Protein AF-A0A7Y0SJP6-F1 (afdb_monomer)

pLDDT: mean 90.42, std 7.55, range [56.09, 97.0]

Radius of gyration: 18.11 Å; Cα contacts (8 Å, |Δi|>4): 93; chains: 1; bounding box: 36×36×45 Å

Foldseek 3Di:
DPPDDDDDPVRVVVVVVVPDAAEEDADDDPQADEDDPVRVVPDDPVFKDKDWDPDDPVGHIYIFIWGQDPVRDITTYHD

Mean predicted aligned error: 6.48 Å

Organism: Vibrio parahaemolyticus (NCBI:txid670)

Structure (mmCIF, N/CA/C/O backbone):
data_AF-A0A7Y0SJP6-F1
#
_entry.id   AF-A0A7Y0SJP6-F1
#
loop_
_atom_site.group_PDB
_atom_site.id
_atom_site.type_symbol
_atom_site.label_atom_id
_atom_site.label_alt_id
_atom_site.label_comp_id
_atom_site.label_asym_id
_atom_site.label_entity_id
_atom_site.label_seq_id
_atom_site.pdbx_PDB_ins_code
_atom_site.Cartn_x
_atom_site.Cartn_y
_atom_site.Cartn_z
_atom_site.occupancy
_atom_site.B_iso_or_equiv
_atom_site.auth_seq_id
_atom_site.auth_comp_id
_atom_site.auth_asym_id
_atom_site.auth_atom_id
_atom_site.pdbx_PDB_model_num
ATOM 1 N N . ILE A 1 1 ? -14.974 26.989 27.288 1.00 56.09 1 ILE A N 1
ATOM 2 C CA . ILE A 1 1 ? -15.274 25.733 26.560 1.00 56.09 1 ILE A CA 1
ATOM 3 C C . ILE A 1 1 ? -14.560 24.619 27.307 1.00 56.09 1 ILE A C 1
ATOM 5 O O . ILE A 1 1 ? -13.337 24.586 27.279 1.00 56.09 1 ILE A O 1
ATOM 9 N N . THR A 1 2 ? -15.305 23.801 28.048 1.00 64.44 2 THR A N 1
ATOM 10 C CA . THR A 1 2 ? -14.774 22.738 28.931 1.00 64.44 2 THR A CA 1
ATOM 11 C C . THR A 1 2 ? -15.605 21.453 28.865 1.00 64.44 2 THR A C 1
ATOM 13 O O . THR A 1 2 ? -15.395 20.546 29.661 1.00 64.44 2 THR A O 1
ATOM 16 N N . ASP A 1 3 ? -16.511 21.334 27.895 1.00 78.88 3 ASP A N 1
ATOM 17 C CA . ASP A 1 3 ? -17.370 20.160 27.717 1.00 78.88 3 ASP A CA 1
ATOM 18 C C . ASP A 1 3 ? -16.717 19.131 26.786 1.00 78.88 3 ASP A C 1
ATOM 20 O O . ASP A 1 3 ? -17.239 18.786 25.727 1.00 78.88 3 ASP A O 1
ATOM 24 N N . TYR A 1 4 ? -15.525 18.657 27.156 1.00 81.50 4 TYR A N 1
ATOM 25 C CA . TYR A 1 4 ? -14.931 17.504 26.485 1.00 81.50 4 TYR A CA 1
ATOM 26 C C . TYR A 1 4 ? -15.614 16.228 26.976 1.00 81.50 4 TYR A C 1
ATOM 28 O O . TYR A 1 4 ? -15.543 15.889 28.158 1.00 81.50 4 TYR A O 1
ATOM 36 N N . LYS A 1 5 ? -16.243 15.491 26.058 1.00 83.19 5 LYS A N 1
ATOM 37 C CA . LYS A 1 5 ? -16.784 14.159 26.328 1.00 83.19 5 LYS A CA 1
ATOM 38 C C . LYS A 1 5 ? -15.839 13.121 25.733 1.00 83.19 5 LYS A C 1
ATOM 40 O O . LYS A 1 5 ? -15.729 13.007 24.515 1.00 83.19 5 LYS A O 1
ATOM 45 N N . ALA A 1 6 ? -15.135 12.391 26.595 1.00 81.94 6 ALA A N 1
ATOM 46 C CA . ALA A 1 6 ? -14.306 11.278 26.153 1.00 81.94 6 ALA A CA 1
ATOM 47 C C . ALA A 1 6 ? -15.185 10.199 25.489 1.00 81.94 6 ALA A C 1
ATOM 49 O O . ALA A 1 6 ? -16.308 9.976 25.954 1.00 81.94 6 ALA A O 1
ATOM 50 N N . PRO A 1 7 ? -14.693 9.527 24.434 1.00 81.75 7 PRO A N 1
ATOM 51 C CA . PRO A 1 7 ? -15.416 8.426 23.818 1.00 81.75 7 PRO A CA 1
ATOM 52 C C . PRO A 1 7 ? -15.637 7.306 24.834 1.00 81.75 7 PRO A C 1
ATOM 54 O O . PRO A 1 7 ? -14.761 6.971 25.637 1.00 81.75 7 PRO A O 1
ATOM 57 N N . THR A 1 8 ? -16.825 6.725 24.782 1.00 89.94 8 THR A N 1
ATOM 58 C CA . THR A 1 8 ? -17.176 5.517 25.522 1.00 89.94 8 THR A CA 1
ATOM 59 C C . THR A 1 8 ? -16.355 4.323 25.026 1.00 89.94 8 THR A C 1
ATOM 61 O O . THR A 1 8 ? -15.766 4.338 23.941 1.00 89.94 8 THR A O 1
ATOM 64 N N . ALA A 1 9 ? -16.305 3.251 25.821 1.00 86.75 9 ALA A N 1
ATOM 65 C CA . ALA A 1 9 ? -15.574 2.039 25.448 1.00 86.75 9 ALA A CA 1
ATOM 66 C C . ALA A 1 9 ? -16.104 1.402 24.146 1.00 86.75 9 ALA A C 1
ATOM 68 O O . ALA A 1 9 ? -15.327 0.834 23.377 1.00 86.75 9 ALA A O 1
ATOM 69 N N . GLU A 1 10 ? -17.407 1.526 23.886 1.00 85.00 10 GLU A N 1
ATOM 70 C CA . GLU A 1 10 ? -18.055 1.049 22.662 1.00 85.00 10 GLU A CA 1
ATOM 71 C C . GLU A 1 10 ? -17.612 1.873 21.448 1.00 85.00 10 GLU A C 1
ATOM 73 O O . GLU A 1 10 ? -17.097 1.309 20.483 1.00 85.00 10 GLU A O 1
ATOM 78 N N . GLU A 1 11 ? -17.665 3.206 21.543 1.00 85.62 11 GLU A N 1
ATOM 79 C CA . GLU A 1 11 ? -17.197 4.114 20.485 1.00 85.62 11 GLU A CA 1
ATOM 80 C C . GLU A 1 11 ? -15.706 3.910 20.176 1.00 85.62 11 GLU A C 1
ATOM 82 O O . GLU A 1 11 ? -15.297 3.884 19.013 1.00 85.62 11 GLU A O 1
ATOM 87 N N . ALA A 1 12 ? -14.879 3.694 21.204 1.00 84.19 12 ALA A N 1
ATOM 88 C CA . ALA A 1 12 ? -13.462 3.387 21.030 1.00 84.19 12 ALA A CA 1
ATOM 89 C C . ALA A 1 12 ? -13.233 2.027 20.340 1.00 84.19 12 ALA A C 1
ATOM 91 O O . ALA A 1 12 ? -12.321 1.884 19.518 1.00 84.19 12 ALA A O 1
ATOM 92 N N . SER A 1 13 ? -14.056 1.022 20.655 1.00 80.44 13 SER A N 1
ATOM 93 C CA . SER A 1 13 ? -13.996 -0.309 20.041 1.00 80.44 13 SER A CA 1
ATOM 94 C C . SER A 1 13 ? -14.381 -0.268 18.563 1.00 80.44 13 SER A C 1
ATOM 96 O O . SER A 1 13 ? -13.670 -0.822 17.719 1.00 80.44 13 SER A O 1
ATOM 98 N N . ASP A 1 14 ? -15.453 0.442 18.224 1.00 82.31 14 ASP A N 1
ATOM 99 C CA . ASP A 1 14 ? -15.921 0.551 16.845 1.00 82.31 14 ASP A CA 1
ATOM 100 C C . ASP A 1 14 ? -14.993 1.419 15.995 1.00 82.31 14 ASP A C 1
ATOM 102 O O . ASP A 1 14 ? -14.658 1.033 14.872 1.00 82.31 14 ASP A O 1
ATOM 106 N N . ALA A 1 15 ? -14.430 2.490 16.564 1.00 79.25 15 ALA A N 1
ATOM 107 C CA . ALA A 1 15 ? -13.350 3.239 15.928 1.00 79.25 15 ALA A CA 1
ATOM 108 C C . ALA A 1 15 ? -12.130 2.345 15.635 1.00 79.25 15 ALA A C 1
ATOM 110 O O . ALA A 1 15 ? -11.545 2.416 14.553 1.00 79.25 15 ALA A O 1
ATOM 111 N N . LYS A 1 16 ? -11.760 1.446 16.558 1.00 76.94 16 LYS A N 1
ATOM 112 C CA . LYS A 1 16 ? -10.646 0.503 16.364 1.00 76.94 16 LYS A CA 1
ATOM 113 C C . LYS A 1 16 ? -10.932 -0.523 15.264 1.00 76.94 16 LYS A C 1
ATOM 115 O O . LYS A 1 16 ? -10.024 -0.851 14.498 1.00 76.94 16 LYS A O 1
ATOM 120 N N . LYS A 1 17 ? -12.167 -1.029 15.171 1.00 76.69 17 LYS A N 1
ATOM 121 C CA . LYS A 1 17 ? -12.591 -1.932 14.086 1.00 76.69 17 LYS A CA 1
ATOM 122 C C . LYS A 1 17 ? -12.568 -1.214 12.736 1.00 76.69 17 LYS A C 1
ATOM 124 O O . LYS A 1 17 ? -12.007 -1.755 11.787 1.00 76.69 17 LYS A O 1
ATOM 129 N N . ALA A 1 18 ? -13.095 0.009 12.674 1.00 75.69 18 ALA A N 1
ATOM 130 C CA . ALA A 1 18 ? -13.097 0.838 11.469 1.00 75.69 18 ALA A CA 1
ATOM 131 C C . ALA A 1 18 ? -11.676 1.231 11.021 1.00 75.69 18 ALA A C 1
ATOM 133 O O . ALA A 1 18 ? -11.385 1.282 9.83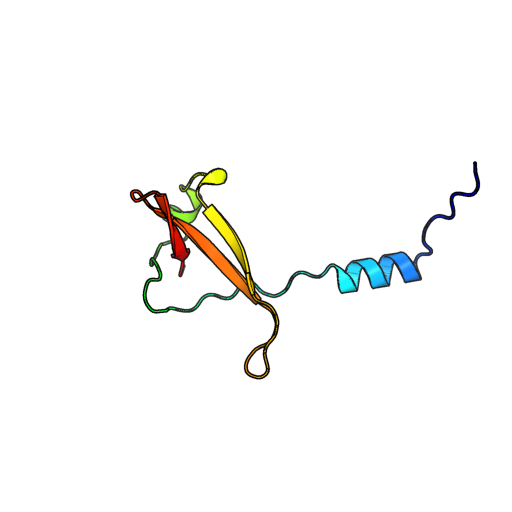0 1.00 75.69 18 ALA A O 1
ATOM 134 N N . ALA A 1 19 ? -10.751 1.433 11.964 1.00 79.69 19 ALA A N 1
ATOM 135 C CA . ALA A 1 19 ? -9.351 1.743 11.676 1.00 79.69 19 ALA A CA 1
ATOM 136 C C . ALA A 1 19 ? -8.530 0.539 11.166 1.00 79.69 19 ALA A C 1
ATOM 138 O O . ALA A 1 19 ? -7.338 0.686 10.858 1.00 79.69 19 ALA A O 1
ATOM 139 N N . LYS A 1 20 ? -9.118 -0.666 11.083 1.00 86.94 20 LYS A N 1
ATOM 140 C CA . LYS A 1 20 ? -8.413 -1.859 10.606 1.00 86.94 20 LYS A CA 1
ATOM 141 C C . LYS A 1 20 ? -8.044 -1.684 9.135 1.00 86.94 20 LYS A C 1
ATOM 143 O O . LYS A 1 20 ? -8.884 -1.694 8.243 1.00 86.94 20 LYS A O 1
ATOM 148 N N . ARG A 1 21 ? -6.743 -1.544 8.881 1.00 89.12 21 ARG A N 1
ATOM 149 C CA . ARG A 1 21 ? -6.225 -1.350 7.524 1.00 89.12 21 ARG A CA 1
ATOM 150 C C . ARG A 1 21 ? -6.486 -2.598 6.664 1.00 89.12 21 ARG A C 1
ATOM 152 O O . ARG A 1 21 ? -6.250 -3.704 7.161 1.00 89.12 21 ARG A O 1
ATOM 159 N N . PRO A 1 22 ? -6.842 -2.437 5.375 1.00 92.31 22 PRO A N 1
ATOM 160 C CA . PRO A 1 22 ? -7.025 -3.557 4.447 1.00 92.31 22 PRO A CA 1
ATOM 161 C C . PRO A 1 22 ? -5.790 -4.474 4.357 1.00 92.31 22 PRO A C 1
ATOM 163 O O . PRO A 1 22 ? -4.691 -4.035 4.711 1.00 92.31 22 PRO A O 1
ATOM 166 N N . PRO A 1 23 ? -5.888 -5.732 3.900 1.00 94.50 23 PRO A N 1
ATOM 167 C CA . PRO A 1 23 ? -4.723 -6.615 3.790 1.00 94.50 23 PRO A CA 1
ATOM 168 C C . PRO A 1 23 ? -3.678 -6.064 2.807 1.00 94.50 23 PRO A C 1
ATOM 170 O O . PRO A 1 23 ? -4.025 -5.398 1.834 1.00 94.50 23 PRO A O 1
ATOM 173 N N . ILE A 1 24 ? -2.390 -6.330 3.059 1.00 95.44 24 ILE A N 1
ATOM 174 C CA . ILE A 1 24 ? -1.338 -6.079 2.062 1.00 95.44 24 ILE A CA 1
ATOM 175 C C . ILE A 1 24 ? -1.255 -7.314 1.170 1.00 95.44 24 ILE A C 1
ATOM 177 O O . ILE A 1 24 ? -0.898 -8.385 1.655 1.00 95.44 24 ILE A O 1
ATOM 181 N N . VAL A 1 25 ? -1.578 -7.160 -0.108 1.00 95.44 25 VAL A N 1
ATOM 182 C CA . VAL A 1 25 ? -1.542 -8.234 -1.103 1.00 95.44 25 VAL A CA 1
ATOM 183 C C . VAL A 1 25 ? -0.207 -8.242 -1.840 1.00 95.44 25 VAL A C 1
ATOM 185 O O . VAL A 1 25 ? 0.484 -7.224 -1.928 1.00 95.44 25 VAL A O 1
ATOM 188 N N . ASN A 1 26 ? 0.158 -9.415 -2.348 1.00 94.81 26 ASN A N 1
ATOM 189 C CA . ASN A 1 26 ? 1.397 -9.645 -3.070 1.00 94.81 26 ASN A CA 1
ATOM 190 C C . ASN A 1 26 ? 1.101 -10.496 -4.302 1.00 94.81 26 ASN A C 1
ATOM 192 O O . ASN A 1 26 ? 0.889 -11.699 -4.182 1.00 94.81 26 ASN A O 1
ATOM 196 N N . TYR A 1 2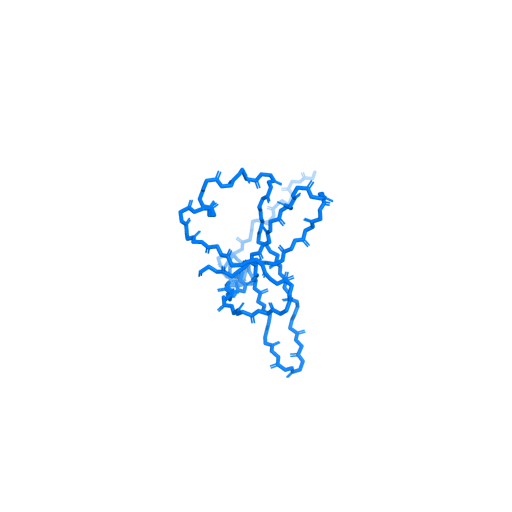7 ? 1.034 -9.854 -5.461 1.00 92.75 27 TYR A N 1
ATOM 197 C CA . TYR A 1 27 ? 0.764 -10.506 -6.735 1.00 92.75 27 TYR A CA 1
ATOM 198 C C . TYR A 1 27 ? 1.686 -9.924 -7.815 1.00 92.75 27 TYR A C 1
ATOM 200 O O . TYR A 1 27 ? 2.053 -8.746 -7.717 1.00 92.75 27 TYR A O 1
ATOM 208 N N . PRO A 1 28 ? 2.080 -10.722 -8.821 1.00 94.50 28 PRO A N 1
ATOM 209 C CA . PRO A 1 28 ? 2.811 -10.220 -9.975 1.00 94.50 28 PRO A CA 1
ATOM 210 C C . PRO A 1 28 ? 1.870 -9.440 -10.901 1.00 94.50 28 PRO A C 1
ATOM 212 O O . PRO A 1 28 ? 0.700 -9.787 -11.050 1.00 94.50 28 PRO A O 1
ATOM 215 N N . GLY A 1 29 ? 2.381 -8.398 -11.548 1.00 92.44 29 GLY A N 1
ATOM 216 C CA . GLY A 1 29 ? 1.620 -7.587 -12.493 1.00 92.44 29 GLY A CA 1
ATOM 217 C C . GLY A 1 29 ? 2.534 -6.929 -13.516 1.00 92.44 29 GLY A C 1
ATOM 218 O O . GLY A 1 29 ? 3.740 -6.799 -13.299 1.00 92.44 29 GLY A O 1
ATOM 219 N N . GLU A 1 30 ? 1.966 -6.512 -14.641 1.00 93.69 30 GLU A N 1
ATOM 220 C CA . GLU A 1 30 ? 2.726 -5.813 -15.672 1.00 93.69 30 GLU A CA 1
ATOM 221 C C . GLU A 1 30 ? 3.307 -4.498 -15.127 1.0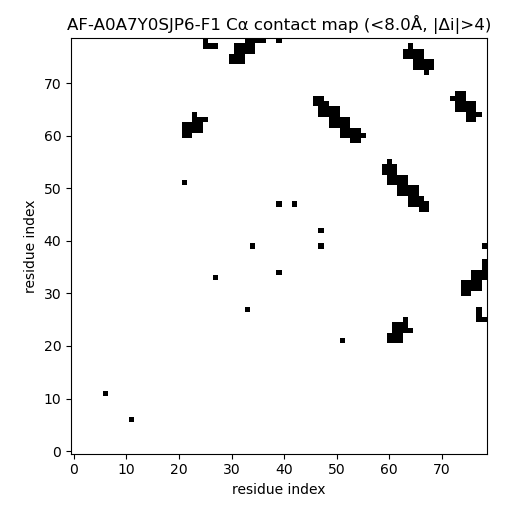0 93.69 30 GLU A C 1
ATOM 223 O O . GLU A 1 30 ? 2.632 -3.734 -14.433 1.00 93.69 30 GLU A O 1
ATOM 228 N N . GLY A 1 31 ? 4.593 -4.256 -15.396 1.00 91.25 31 GLY A N 1
ATOM 229 C CA . GLY A 1 31 ? 5.313 -3.084 -14.889 1.00 91.25 31 GLY A CA 1
ATOM 230 C C . GLY A 1 31 ? 5.655 -3.135 -13.394 1.00 91.25 31 GLY A C 1
ATOM 231 O O . GLY A 1 31 ? 6.146 -2.143 -12.849 1.00 91.25 31 GLY A O 1
ATOM 232 N N . PHE A 1 32 ? 5.415 -4.262 -12.712 1.00 94.75 32 PHE A N 1
ATOM 233 C CA . PHE A 1 32 ? 5.838 -4.439 -11.326 1.00 94.75 32 PHE A CA 1
ATOM 234 C C . PHE A 1 32 ? 7.325 -4.778 -11.291 1.00 94.75 32 PHE A C 1
ATOM 236 O O . PHE A 1 32 ? 7.846 -5.524 -12.118 1.00 94.75 32 PHE A O 1
ATOM 243 N N . ARG A 1 33 ? 8.009 -4.255 -10.281 1.00 94.56 33 ARG A N 1
ATOM 244 C CA . ARG A 1 33 ? 9.371 -4.643 -9.955 1.00 94.56 33 ARG A CA 1
ATOM 245 C C . ARG A 1 33 ? 9.338 -5.829 -9.001 1.00 94.56 33 ARG A C 1
ATOM 247 O O . ARG A 1 33 ? 8.848 -5.705 -7.878 1.00 94.56 33 ARG A O 1
ATOM 254 N N . GLU A 1 34 ? 9.894 -6.950 -9.431 1.00 95.94 34 GLU A N 1
ATOM 255 C CA . GLU A 1 34 ? 10.181 -8.068 -8.539 1.00 95.94 34 GLU A CA 1
ATOM 256 C C . GLU A 1 34 ? 11.373 -7.728 -7.639 1.00 95.94 34 GLU A C 1
ATOM 258 O O . GLU A 1 34 ? 12.330 -7.068 -8.060 1.00 95.94 34 GLU A O 1
ATOM 263 N N . MET A 1 35 ? 11.275 -8.099 -6.366 1.00 94.62 35 MET A N 1
ATOM 264 C CA . MET A 1 35 ? 12.271 -7.755 -5.363 1.00 94.62 35 MET A CA 1
ATOM 265 C C . MET A 1 35 ? 12.215 -8.732 -4.201 1.00 94.62 35 MET A C 1
ATOM 267 O O . MET A 1 35 ? 11.148 -9.094 -3.739 1.00 94.62 35 MET A O 1
ATOM 271 N N . THR A 1 36 ? 13.355 -9.094 -3.637 1.00 96.12 36 THR A N 1
ATOM 272 C CA . THR A 1 36 ? 13.391 -9.899 -2.414 1.00 96.12 36 THR A CA 1
ATOM 273 C C . THR A 1 36 ? 13.038 -9.070 -1.174 1.00 96.12 36 THR A C 1
ATOM 275 O O . THR A 1 36 ? 13.202 -7.846 -1.121 1.00 96.12 36 THR A O 1
ATOM 278 N N . LYS A 1 37 ? 12.636 -9.747 -0.088 1.00 95.31 37 LYS A N 1
ATOM 279 C CA . LYS A 1 37 ? 12.416 -9.092 1.218 1.00 95.31 37 LYS A CA 1
ATOM 280 C C . LYS A 1 37 ? 13.655 -8.335 1.703 1.00 95.31 37 LYS A C 1
ATOM 282 O O . LYS A 1 37 ? 13.520 -7.278 2.318 1.00 95.31 37 LYS A O 1
ATOM 287 N N . ALA A 1 38 ? 14.848 -8.863 1.422 1.00 96.75 38 ALA A N 1
ATOM 288 C CA . ALA A 1 38 ? 16.114 -8.258 1.816 1.00 96.75 38 ALA A CA 1
ATOM 289 C C . ALA A 1 38 ? 16.395 -6.961 1.044 1.00 96.75 38 ALA A C 1
ATOM 291 O O . ALA A 1 38 ? 16.788 -5.961 1.642 1.00 96.75 38 ALA A O 1
ATOM 292 N N . GLU A 1 39 ? 16.158 -6.945 -0.266 1.00 95.12 39 GLU A N 1
ATOM 293 C CA . GLU A 1 39 ? 16.300 -5.737 -1.086 1.00 95.12 39 GLU A CA 1
ATOM 294 C C . GLU A 1 39 ? 15.288 -4.662 -0.682 1.00 95.12 39 GLU A C 1
ATOM 296 O O . GLU A 1 39 ? 15.652 -3.498 -0.510 1.00 95.12 39 GLU A O 1
ATOM 301 N N . TRP A 1 40 ? 14.041 -5.051 -0.407 1.00 95.75 40 TRP A N 1
ATOM 302 C CA . TRP A 1 40 ? 13.039 -4.122 0.112 1.00 95.75 40 TRP A CA 1
ATOM 303 C C . TRP A 1 40 ? 13.409 -3.561 1.481 1.00 95.75 40 TRP A C 1
ATOM 305 O O . TRP A 1 40 ? 13.172 -2.383 1.747 1.00 95.75 40 TRP A O 1
ATOM 315 N N . ALA A 1 41 ? 13.991 -4.373 2.366 1.00 95.44 41 ALA A N 1
ATOM 316 C CA . ALA A 1 41 ? 14.466 -3.907 3.664 1.00 95.44 41 ALA A CA 1
ATOM 317 C C . ALA A 1 41 ? 15.570 -2.848 3.512 1.00 95.44 41 ALA A C 1
ATOM 319 O O . ALA A 1 41 ? 15.520 -1.839 4.215 1.00 95.44 41 ALA A O 1
ATOM 320 N N . LYS A 1 42 ? 16.485 -3.032 2.550 1.00 95.69 42 LYS A N 1
ATOM 321 C CA . LYS A 1 42 ? 17.585 -2.100 2.244 1.00 95.69 42 LYS A CA 1
ATOM 322 C C . LYS A 1 42 ? 17.132 -0.781 1.613 1.00 95.69 42 LYS A C 1
ATOM 324 O O . LYS A 1 42 ? 17.836 0.213 1.753 1.00 95.69 42 LYS A O 1
ATOM 329 N N . LEU A 1 43 ? 15.987 -0.748 0.925 1.00 93.44 43 LEU A N 1
ATOM 330 C CA . LEU A 1 43 ? 15.482 0.493 0.329 1.00 93.44 43 LEU A CA 1
ATOM 331 C C . LEU A 1 43 ? 15.203 1.563 1.404 1.00 93.44 43 LEU A C 1
ATOM 333 O O . LEU A 1 43 ? 14.565 1.241 2.416 1.00 93.44 43 LEU A O 1
ATOM 337 N N . PRO A 1 44 ? 15.598 2.832 1.186 1.00 94.06 44 PRO A N 1
ATOM 338 C CA . PRO A 1 44 ? 15.264 3.929 2.091 1.00 94.06 44 PRO A CA 1
ATOM 339 C C . PRO A 1 44 ? 13.752 4.069 2.292 1.00 94.06 44 PRO A C 1
ATOM 341 O O . PRO A 1 44 ? 12.973 3.835 1.365 1.00 94.06 44 PRO A O 1
ATOM 344 N N . ALA A 1 45 ? 13.333 4.469 3.495 1.00 93.62 45 ALA A N 1
ATOM 345 C CA . ALA A 1 45 ? 11.917 4.626 3.830 1.00 93.62 45 ALA A CA 1
ATOM 346 C C . ALA A 1 45 ? 11.212 5.654 2.930 1.00 93.62 45 ALA A C 1
ATOM 348 O O . ALA A 1 45 ? 10.094 5.398 2.505 1.00 93.62 45 ALA A O 1
ATOM 349 N N . ASP A 1 46 ? 11.884 6.745 2.554 1.00 93.38 46 ASP A N 1
ATOM 350 C CA . ASP A 1 46 ? 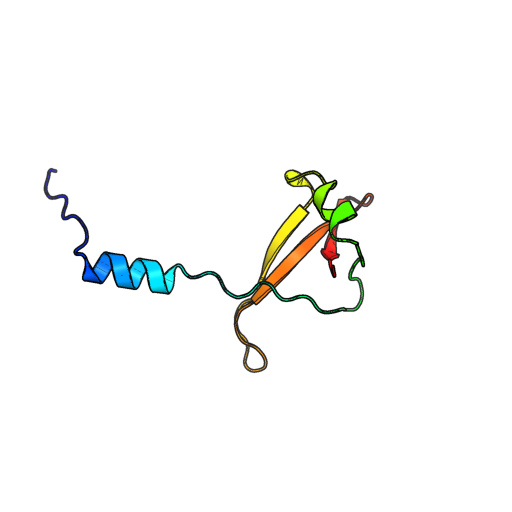11.313 7.772 1.666 1.00 93.38 46 ASP A CA 1
ATOM 351 C C . ASP A 1 46 ? 11.173 7.302 0.209 1.00 93.38 46 ASP A C 1
ATOM 353 O O . ASP A 1 46 ? 10.392 7.850 -0.567 1.00 93.38 46 ASP A O 1
ATOM 357 N N . TYR A 1 47 ? 11.905 6.250 -0.166 1.00 94.00 47 TYR A N 1
ATOM 358 C CA . TYR A 1 47 ? 11.934 5.694 -1.520 1.00 94.00 47 TYR A CA 1
ATOM 359 C C . TYR A 1 47 ? 11.011 4.483 -1.667 1.00 94.00 47 TYR A C 1
ATOM 361 O O . TYR A 1 47 ? 10.899 3.922 -2.758 1.00 94.00 47 TYR A O 1
ATOM 369 N N . LYS A 1 48 ? 10.341 4.053 -0.593 1.00 95.56 48 LYS A N 1
ATOM 370 C CA . LYS A 1 48 ? 9.436 2.904 -0.606 1.00 95.56 48 LYS A CA 1
ATOM 371 C C . LYS A 1 48 ? 8.159 3.2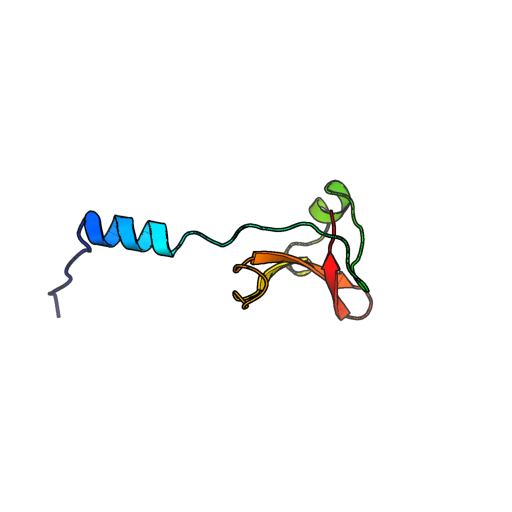03 0.161 1.00 95.56 48 LYS A C 1
ATOM 373 O O . LYS A 1 48 ? 8.140 3.964 1.115 1.00 95.56 48 LYS A O 1
ATOM 378 N N . GLY A 1 49 ? 7.057 2.583 -0.231 1.00 95.25 49 GLY A N 1
ATOM 379 C CA . GLY A 1 49 ? 5.787 2.841 0.430 1.00 95.25 49 GLY A CA 1
ATOM 380 C C . GLY A 1 49 ? 4.762 1.754 0.210 1.00 95.25 49 GLY A C 1
ATOM 381 O O . GLY A 1 49 ? 4.850 0.954 -0.717 1.00 95.25 49 GLY A O 1
ATOM 382 N N . VAL A 1 50 ? 3.755 1.753 1.075 1.00 95.75 50 VAL A N 1
ATOM 383 C CA . VAL A 1 50 ? 2.556 0.936 0.913 1.00 95.75 50 VAL A CA 1
ATOM 384 C C . VAL A 1 50 ? 1.410 1.869 0.541 1.00 95.75 50 VAL A C 1
ATOM 386 O O . VAL A 1 50 ? 1.163 2.852 1.240 1.00 95.75 50 VAL A O 1
ATOM 389 N N . ARG A 1 51 ? 0.727 1.589 -0.569 1.00 94.44 51 ARG A N 1
ATOM 390 C CA . ARG A 1 51 ? -0.458 2.332 -1.021 1.00 94.44 51 ARG A CA 1
ATOM 391 C C . ARG A 1 51 ? -1.707 1.478 -0.883 1.00 94.44 51 ARG A C 1
ATOM 393 O O . ARG A 1 51 ? -1.61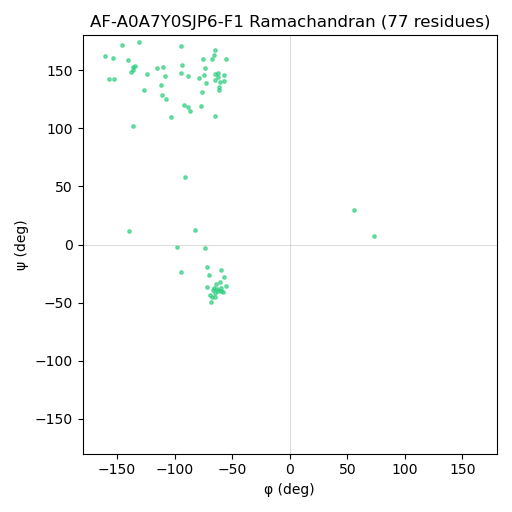1 0.257 -0.898 1.00 94.44 51 ARG A O 1
ATOM 400 N N . GLY A 1 52 ? -2.851 2.130 -0.701 1.00 94.50 52 GLY A N 1
ATOM 401 C CA . GLY A 1 52 ? -4.161 1.485 -0.702 1.00 94.50 52 GLY A CA 1
ATOM 402 C C . GLY A 1 52 ? -4.815 1.555 -2.078 1.00 94.50 52 GLY A C 1
ATOM 403 O O . GLY A 1 52 ? -4.622 2.534 -2.796 1.00 94.50 52 GLY A O 1
ATOM 404 N N . ALA A 1 53 ? -5.586 0.529 -2.410 1.00 93.81 53 ALA A N 1
ATOM 405 C CA . ALA A 1 53 ? -6.587 0.525 -3.463 1.00 93.81 53 ALA A CA 1
ATOM 406 C C . ALA A 1 53 ? -7.969 0.419 -2.804 1.00 93.81 53 ALA A C 1
ATOM 408 O O . ALA A 1 53 ? -8.136 -0.332 -1.836 1.00 93.81 53 ALA A O 1
ATOM 409 N N . ALA A 1 54 ? -8.927 1.200 -3.303 1.00 93.38 54 ALA A N 1
ATOM 410 C CA . ALA A 1 54 ? -10.315 1.119 -2.865 1.00 93.38 54 ALA A CA 1
ATOM 411 C C . ALA A 1 54 ? -10.939 -0.215 -3.299 1.00 93.38 54 ALA A C 1
ATOM 413 O O . ALA A 1 54 ? -10.435 -0.884 -4.206 1.00 93.38 54 ALA A O 1
ATOM 414 N N . GLU A 1 55 ? -12.023 -0.603 -2.635 1.00 94.19 55 GLU A N 1
ATOM 415 C CA . GLU A 1 55 ? -12.822 -1.734 -3.091 1.00 94.19 55 GLU A CA 1
ATOM 416 C C . GLU A 1 55 ? -13.465 -1.439 -4.451 1.00 94.19 55 GLU A C 1
ATOM 418 O O . GLU A 1 55 ? -13.794 -0.296 -4.772 1.00 94.19 55 GLU A O 1
ATOM 423 N N . THR A 1 56 ? -13.609 -2.483 -5.258 1.00 94.19 56 THR A N 1
ATOM 424 C CA . THR A 1 56 ? -14.330 -2.474 -6.531 1.00 94.19 56 THR A CA 1
ATOM 425 C C . THR A 1 56 ? -15.278 -3.669 -6.557 1.00 94.19 56 THR A C 1
ATOM 427 O O . THR A 1 56 ? -15.224 -4.531 -5.682 1.00 94.19 56 THR A O 1
ATOM 430 N N . GLU A 1 57 ? -16.117 -3.770 -7.587 1.00 94.75 57 GLU A N 1
ATOM 431 C CA . GLU A 1 57 ? -17.015 -4.918 -7.779 1.00 94.75 57 GLU A CA 1
ATOM 432 C C . GLU A 1 57 ? -16.263 -6.263 -7.855 1.00 94.75 57 GLU A C 1
ATOM 434 O O . GLU A 1 57 ? -16.791 -7.303 -7.472 1.00 94.75 57 GLU A O 1
ATOM 439 N N . THR A 1 58 ? -15.003 -6.244 -8.303 1.00 93.44 58 THR A N 1
ATOM 440 C CA . THR A 1 58 ? -14.195 -7.458 -8.515 1.00 93.44 58 THR A CA 1
ATOM 441 C C . THR A 1 58 ? -13.309 -7.834 -7.330 1.00 93.44 58 THR A C 1
ATOM 443 O O . THR A 1 58 ? -12.923 -8.995 -7.194 1.00 93.44 58 THR A O 1
ATOM 446 N N . HIS A 1 59 ? -12.955 -6.876 -6.470 1.00 90.38 59 HIS A N 1
ATOM 447 C CA . HIS A 1 59 ? -12.038 -7.110 -5.359 1.00 90.38 59 HIS A CA 1
ATOM 448 C C . HIS A 1 59 ? -12.291 -6.157 -4.184 1.00 90.38 59 HIS A C 1
ATOM 450 O O . HIS A 1 59 ? -12.527 -4.961 -4.357 1.00 90.38 59 HIS A O 1
ATOM 456 N N . GLY A 1 60 ? -12.146 -6.664 -2.957 1.00 93.31 60 GLY A N 1
ATOM 457 C CA . GLY A 1 60 ? -12.178 -5.825 -1.756 1.00 93.31 60 GLY A CA 1
ATOM 458 C C . GLY A 1 60 ? -11.010 -4.834 -1.698 1.00 93.31 60 GLY A C 1
ATOM 459 O O . GLY A 1 60 ? -10.032 -4.956 -2.439 1.00 93.31 60 GLY A O 1
ATOM 460 N N . ALA A 1 61 ? -11.088 -3.855 -0.793 1.00 95.00 61 ALA A N 1
ATOM 461 C CA . ALA A 1 61 ? -9.990 -2.921 -0.564 1.00 95.00 61 ALA A CA 1
ATOM 462 C C . ALA A 1 61 ? -8.706 -3.679 -0.188 1.00 95.00 61 ALA A C 1
ATOM 464 O O . ALA A 1 61 ? -8.726 -4.643 0.583 1.00 95.00 61 ALA A O 1
ATOM 465 N N . TYR A 1 62 ? -7.566 -3.224 -0.698 1.00 95.62 62 TYR A N 1
ATOM 466 C CA . TYR A 1 62 ? -6.274 -3.846 -0.421 1.00 95.62 62 TYR A CA 1
ATOM 467 C C . TYR A 1 62 ? -5.158 -2.815 -0.359 1.00 95.62 62 TYR A C 1
ATOM 469 O O . TYR A 1 62 ? -5.329 -1.634 -0.655 1.00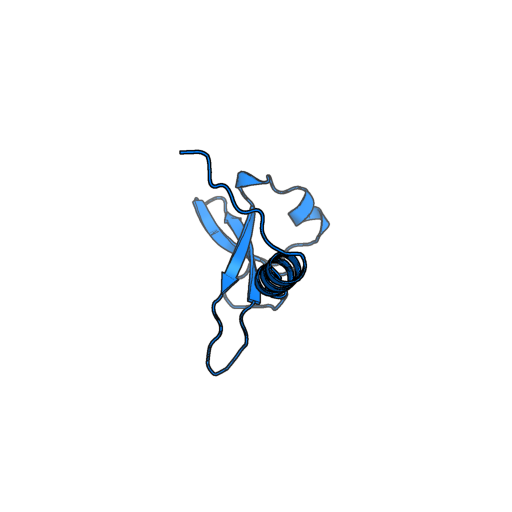 95.62 62 TYR A O 1
ATOM 477 N N . ARG A 1 63 ? -3.980 -3.261 0.062 1.00 96.69 63 ARG A N 1
ATOM 478 C CA . ARG A 1 63 ? -2.754 -2.472 0.069 1.00 96.69 63 ARG A CA 1
ATOM 479 C C . ARG A 1 63 ? -1.661 -3.180 -0.719 1.00 96.69 63 ARG A C 1
ATOM 481 O O . ARG A 1 63 ? -1.586 -4.400 -0.699 1.00 96.69 63 ARG A O 1
ATOM 488 N N . PHE A 1 64 ? -0.788 -2.434 -1.378 1.00 95.56 64 PHE A N 1
ATOM 489 C CA . PHE A 1 64 ? 0.302 -2.974 -2.196 1.00 95.56 64 PHE A CA 1
ATOM 490 C C . PHE A 1 64 ? 1.572 -2.140 -2.025 1.00 95.56 64 PHE A C 1
ATOM 492 O O . PHE A 1 64 ? 1.524 -0.992 -1.570 1.00 95.56 64 PHE A O 1
ATOM 499 N N . ARG A 1 65 ? 2.727 -2.729 -2.341 1.00 97.00 65 ARG A N 1
ATOM 500 C CA . ARG A 1 65 ? 4.037 -2.083 -2.190 1.00 97.00 65 ARG A CA 1
ATOM 501 C C . ARG A 1 65 ? 4.405 -1.306 -3.447 1.00 97.00 65 ARG A C 1
ATOM 503 O O . ARG A 1 65 ? 4.101 -1.737 -4.553 1.00 97.00 65 ARG A O 1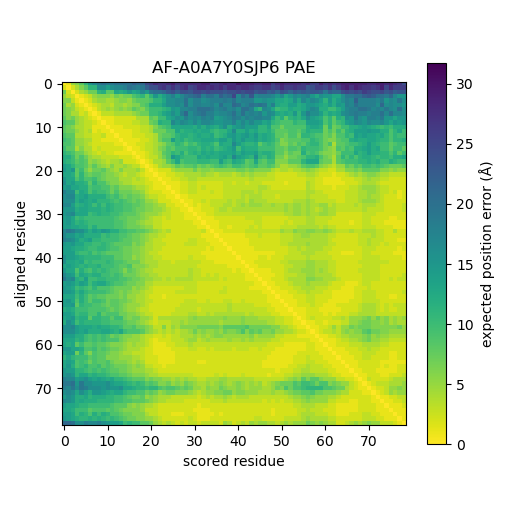
ATOM 510 N N . ARG A 1 66 ? 5.084 -0.174 -3.266 1.00 96.50 66 ARG A N 1
ATOM 511 C CA . ARG A 1 66 ? 5.689 0.628 -4.333 1.00 96.50 66 ARG A CA 1
ATOM 512 C C . ARG A 1 66 ? 7.085 1.094 -3.953 1.00 96.50 66 ARG A C 1
ATOM 514 O O . ARG A 1 66 ? 7.347 1.322 -2.772 1.00 96.50 66 ARG A O 1
ATOM 521 N N . CYS A 1 67 ? 7.939 1.314 -4.944 1.00 96.06 67 CYS A N 1
ATOM 522 C CA . CYS A 1 67 ? 9.222 1.985 -4.756 1.00 96.06 67 CYS A CA 1
ATOM 523 C C . CYS A 1 67 ? 9.481 3.037 -5.836 1.00 96.06 67 CYS A C 1
ATOM 525 O O . CYS A 1 67 ? 8.980 2.927 -6.956 1.00 96.06 67 CYS A O 1
ATOM 527 N N . MET A 1 68 ? 10.292 4.031 -5.487 1.00 95.38 68 MET A N 1
ATOM 528 C CA . MET A 1 68 ? 10.870 4.987 -6.420 1.00 95.38 68 MET A CA 1
ATOM 529 C C . MET A 1 68 ? 12.013 4.319 -7.188 1.00 95.38 68 MET A C 1
ATOM 531 O O . MET A 1 68 ? 12.881 3.675 -6.594 1.00 95.38 68 MET A O 1
ATOM 535 N N . THR A 1 69 ? 12.007 4.449 -8.510 1.00 89.44 69 THR A N 1
ATOM 536 C CA . THR A 1 69 ? 13.094 3.980 -9.378 1.00 89.44 69 THR A CA 1
ATOM 537 C C . THR A 1 69 ? 14.093 5.102 -9.665 1.00 89.44 69 THR A C 1
ATOM 539 O O . THR A 1 69 ? 13.833 6.269 -9.376 1.00 89.44 69 THR A O 1
ATOM 542 N N . HIS A 1 70 ? 15.229 4.763 -10.282 1.00 85.00 70 HIS A N 1
ATOM 543 C CA . HIS A 1 70 ? 16.245 5.739 -10.698 1.00 85.00 70 HIS A CA 1
ATOM 544 C C . HIS A 1 70 ? 15.718 6.796 -11.686 1.00 85.00 70 HIS A C 1
ATOM 546 O O . HIS A 1 70 ? 16.280 7.880 -11.760 1.00 85.00 70 HIS A O 1
ATOM 552 N N . GLY A 1 71 ? 14.627 6.513 -12.409 1.00 86.62 71 GLY A N 1
ATOM 553 C CA . GLY A 1 71 ? 13.962 7.476 -13.293 1.00 86.62 71 GLY A CA 1
ATOM 554 C C . GLY A 1 71 ? 12.996 8.427 -12.579 1.00 86.62 71 GLY A C 1
ATOM 555 O O . GLY A 1 71 ? 12.174 9.047 -13.245 1.00 86.62 71 GLY A O 1
ATOM 556 N N . CYS A 1 72 ? 13.026 8.496 -11.243 1.00 87.00 72 CYS A N 1
ATOM 557 C CA . CYS A 1 72 ? 12.073 9.256 -10.425 1.00 87.00 72 CYS A CA 1
ATOM 558 C C . CYS A 1 72 ? 10.602 8.865 -10.672 1.00 87.00 72 CYS A C 1
ATOM 560 O O . CYS A 1 72 ? 9.692 9.678 -10.515 1.00 87.00 72 CYS A O 1
ATOM 562 N N . THR A 1 73 ? 10.358 7.602 -11.038 1.00 91.06 73 THR A N 1
ATOM 563 C CA . THR A 1 73 ? 9.015 7.042 -11.226 1.00 91.06 73 THR A CA 1
ATOM 564 C C . THR A 1 73 ? 8.661 6.065 -10.110 1.00 91.06 73 THR A C 1
ATOM 566 O O . THR A 1 73 ? 9.514 5.328 -9.608 1.00 91.06 73 THR A O 1
ATOM 569 N N . LEU A 1 74 ? 7.383 6.038 -9.722 1.00 93.25 74 LEU A N 1
ATOM 570 C CA . LEU A 1 74 ? 6.858 5.085 -8.745 1.00 93.25 74 LEU A CA 1
ATOM 571 C C . LEU A 1 74 ? 6.333 3.839 -9.455 1.00 93.25 74 LEU A C 1
ATOM 573 O O . LEU A 1 74 ? 5.370 3.923 -10.213 1.00 93.25 74 LEU A O 1
ATOM 577 N N . VAL A 1 75 ? 6.913 2.686 -9.133 1.00 95.56 75 VAL A N 1
ATOM 578 C CA . VAL A 1 75 ? 6.486 1.380 -9.655 1.00 95.56 75 VAL A CA 1
ATOM 579 C C . VAL A 1 75 ? 5.959 0.498 -8.534 1.00 95.56 75 VAL A C 1
ATOM 581 O O . VAL A 1 75 ? 6.364 0.639 -7.375 1.00 95.56 75 VAL A O 1
ATOM 584 N N . ASN A 1 76 ? 5.048 -0.410 -8.874 1.00 96.75 76 ASN A N 1
ATOM 585 C CA . ASN A 1 76 ? 4.546 -1.415 -7.942 1.00 96.75 76 ASN A CA 1
ATOM 586 C C . ASN A 1 76 ? 5.606 -2.488 -7.694 1.00 96.75 76 ASN A C 1
ATOM 588 O O . ASN A 1 76 ? 6.463 -2.719 -8.541 1.00 96.75 76 ASN A O 1
ATOM 592 N N . VAL A 1 77 ? 5.571 -3.116 -6.521 1.00 96.69 77 VAL A N 1
ATOM 593 C CA . VAL A 1 77 ? 6.576 -4.094 -6.097 1.00 96.69 77 VAL A CA 1
ATOM 594 C C . VAL A 1 77 ? 5.907 -5.395 -5.681 1.00 96.69 77 VAL A C 1
ATOM 596 O O . VAL A 1 77 ? 4.966 -5.385 -4.882 1.00 96.69 77 VAL A O 1
ATOM 599 N N . TYR A 1 78 ? 6.453 -6.496 -6.187 1.00 96.19 78 TYR A N 1
ATOM 600 C CA . TYR A 1 78 ? 6.122 -7.870 -5.820 1.00 96.19 78 TYR A CA 1
ATOM 601 C C . TYR A 1 78 ? 7.311 -8.488 -5.062 1.00 96.19 78 TYR A C 1
ATOM 603 O O . TYR A 1 78 ? 8.447 -8.355 -5.520 1.00 96.19 78 TYR A O 1
ATOM 611 N N . ILE A 1 79 ? 7.055 -9.072 -3.879 1.00 92.88 79 ILE A N 1
ATOM 612 C CA . ILE A 1 79 ? 8.072 -9.572 -2.923 1.00 92.88 79 ILE A CA 1
ATOM 613 C C . ILE A 1 79 ? 7.771 -10.961 -2.387 1.00 92.88 79 ILE A C 1
ATOM 615 O O . ILE A 1 79 ? 6.698 -11.094 -1.759 1.00 92.88 79 ILE A O 1
#

Solvent-accessible surface area (backbone atoms only — not comparable to full-atom values): 4925 Å² total; per-residue (Å²): 142,82,86,79,77,78,78,51,74,64,58,52,49,52,51,54,59,71,65,58,73,58,57,76,58,74,64,88,57,92,79,42,45,80,45,53,69,66,59,59,67,70,50,54,70,93,42,42,48,78,47,78,47,77,60,53,101,89,43,73,46,32,22,38,40,32,34,57,45,97,84,79,42,8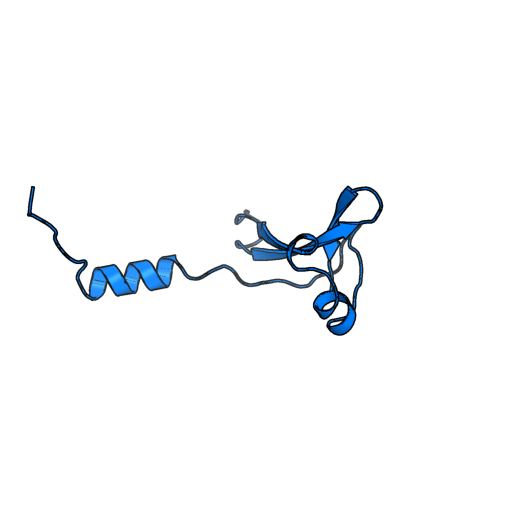1,33,43,44,24,100

Nearest PDB structures (foldseek):
  8oir-assembly1_AR  TM=2.256E-01  e=6.990E-01  Homo sapiens
  7bb9-assembly1_A  TM=3.428E-01  e=2.210E+00  Staphylococcus lugdunensis
  4v8p-assembly4_HH  TM=2.013E-01  e=4.762E+00  Tetrahymena thermophila

Sequence (79 aa):
ITDYKAPTAEEASDAKKAAKRPPIVNYPGEGFREMTKAEWAKLPADYKGVRGAAETETHGAYRFRRCMTHGCTLVNVYI

Secondary structure (DSSP, 8-state):
-----PPPHHHHHHHHHHT-PPPB-----TTPEE--HHHHHHS-GGGEEEEEE---SSS--EEEEEEE-TTS-EEEEE-